Protein AF-A0A0R1MDE2-F1 (afdb_monomer)

Mean predicted aligned error: 3.98 Å

Radius of gyration: 18.46 Å; Cα contacts (8 Å, |Δi|>4): 95; chains: 1; bounding box: 46×27×52 Å

Organism: NCBI:txid1423777

Foldseek 3Di:
DPDADPVRHDPVVVVVVVVLCVVQNQQDDDPPPDVPPDPVVLVVLLPDPDPQRDNDSLQRSQVSQVVVCVVVDPDDDFDADPNDTRQDPPGDDDDDGRRPSDDDDDDDDDDDDDDDD

Solvent-accessible surface area (backbone atoms only — not comparable to full-atom values): 7781 Å² total; per-residue (Å²): 121,95,54,57,51,99,87,65,48,43,48,62,59,53,52,49,48,56,51,42,45,73,76,48,49,76,44,84,53,76,66,39,93,36,70,53,58,41,75,71,54,48,62,52,45,58,69,44,83,52,83,87,47,58,53,46,77,65,64,53,46,38,52,29,24,53,53,53,42,69,74,72,48,93,73,86,89,72,57,74,57,96,94,36,74,62,58,64,100,86,50,83,88,80,89,81,85,63,54,83,64,59,85,77,94,80,86,84,86,86,85,88,86,84,75,100,122

InterPro domains:
  IPR001602 UPF0047 protein YjbQ-like [PF01894] (9-109)
  IPR035917 YjbQ-like superfamily [G3DSA:2.60.120.460] (4-112)
  IPR035917 YjbQ-like superfamily [SSF111038] (9-114)

pLDDT: mean 93.86, std 5.11, range [57.62, 98.06]

Secondary structure (DSSP, 8-state):
---B-TTS-BHHHHHHHHHHHHHSPPP-SSSSS-SPSPHHHHHHHTT---TTS-S-GGGG--HHHHHHHHHH-S-----EETTEE-S-TT---------TTS---------------

Structure (mmCIF, N/CA/C/O backbone):
data_AF-A0A0R1MDE2-F1
#
_entry.id   AF-A0A0R1MDE2-F1
#
loop_
_atom_site.group_PDB
_atom_site.id
_atom_site.type_symbol
_atom_site.label_atom_id
_atom_site.label_alt_id
_atom_site.label_comp_id
_atom_site.label_asym_id
_atom_site.label_entity_id
_atom_site.label_seq_id
_atom_site.pdbx_PDB_ins_code
_atom_site.Cartn_x
_atom_site.Cartn_y
_atom_site.Cartn_z
_atom_site.occupancy
_atom_site.B_iso_or_equiv
_atom_site.auth_seq_id
_atom_site.auth_comp_id
_atom_site.auth_asym_id
_atom_site.auth_atom_id
_atom_site.pdbx_PDB_model_num
ATOM 1 N N . MET A 1 1 ? -18.080 0.647 2.445 1.00 73.94 1 MET A N 1
ATOM 2 C CA . MET A 1 1 ? -19.268 1.006 1.641 1.00 73.94 1 MET A CA 1
ATOM 3 C C . MET A 1 1 ? -20.262 -0.145 1.730 1.00 73.94 1 MET A C 1
ATOM 5 O O . MET A 1 1 ? -20.066 -1.026 2.560 1.00 73.94 1 MET A O 1
ATOM 9 N N . HIS A 1 2 ? -21.356 -0.113 0.969 1.00 86.94 2 HIS A N 1
ATOM 10 C CA . HIS A 1 2 ? -22.325 -1.217 0.916 1.00 86.94 2 HIS A CA 1
ATOM 11 C C . HIS A 1 2 ? -22.252 -2.018 -0.389 1.00 86.94 2 HIS A C 1
ATOM 13 O O . HIS A 1 2 ? -22.782 -3.124 -0.444 1.00 86.94 2 HIS A O 1
ATOM 19 N N . ASP A 1 3 ? -21.575 -1.480 -1.404 1.00 96.50 3 ASP A N 1
ATOM 20 C CA . ASP A 1 3 ? -21.520 -2.042 -2.747 1.00 96.50 3 ASP A CA 1
ATOM 21 C C . ASP A 1 3 ? -20.139 -2.619 -3.063 1.00 96.50 3 ASP A C 1
ATOM 23 O O . ASP A 1 3 ? -19.110 -2.138 -2.573 1.00 96.50 3 ASP A O 1
ATOM 27 N N . THR A 1 4 ? -20.140 -3.643 -3.914 1.00 97.44 4 THR A N 1
ATOM 28 C CA . THR A 1 4 ? -18.938 -4.332 -4.384 1.00 97.44 4 THR A CA 1
ATOM 29 C C . THR A 1 4 ? -18.943 -4.465 -5.903 1.00 97.44 4 THR A C 1
ATOM 31 O O . THR A 1 4 ? -20.005 -4.470 -6.530 1.00 97.44 4 THR A O 1
ATOM 34 N N . ASN A 1 5 ? -17.758 -4.547 -6.511 1.00 96.31 5 ASN A N 1
ATOM 35 C CA . ASN A 1 5 ? -17.615 -4.807 -7.948 1.00 96.31 5 ASN A CA 1
ATOM 36 C C . ASN A 1 5 ? -17.884 -6.298 -8.271 1.00 96.31 5 ASN A C 1
ATOM 38 O O . ASN A 1 5 ? -18.160 -7.105 -7.386 1.00 96.31 5 ASN A O 1
ATOM 42 N N . TYR A 1 6 ? -17.767 -6.702 -9.542 1.00 97.50 6 TYR A N 1
ATOM 43 C CA . TYR A 1 6 ? -17.977 -8.106 -9.943 1.00 97.50 6 TYR A CA 1
ATOM 44 C C . TYR A 1 6 ? -16.947 -9.102 -9.378 1.00 97.50 6 TYR A C 1
ATOM 46 O O . TYR A 1 6 ? -17.179 -10.307 -9.448 1.00 97.50 6 TYR A O 1
ATOM 54 N N . TYR A 1 7 ? -15.833 -8.616 -8.826 1.00 96.19 7 TYR A N 1
ATOM 55 C CA . TYR A 1 7 ? -14.822 -9.416 -8.132 1.00 96.19 7 TYR A CA 1
ATOM 56 C C . TYR A 1 7 ? -15.064 -9.495 -6.615 1.00 96.19 7 TYR A C 1
ATOM 58 O O . TYR A 1 7 ? -14.407 -10.282 -5.939 1.00 96.19 7 TYR A O 1
ATOM 66 N N . GLY A 1 8 ? -16.045 -8.749 -6.091 1.00 96.00 8 GLY A N 1
ATOM 67 C CA . GLY A 1 8 ? -16.375 -8.696 -4.667 1.00 96.00 8 GLY A CA 1
ATOM 68 C C . GLY A 1 8 ? -15.622 -7.621 -3.878 1.00 96.00 8 GLY A C 1
ATOM 69 O O . GLY A 1 8 ? -15.734 -7.601 -2.653 1.00 96.00 8 GLY A O 1
ATOM 70 N N . ASP A 1 9 ? -14.893 -6.718 -4.541 1.00 94.75 9 ASP A N 1
ATOM 71 C CA . ASP A 1 9 ? -14.124 -5.661 -3.871 1.00 94.75 9 ASP A CA 1
ATOM 72 C C . ASP A 1 9 ? -15.008 -4.458 -3.516 1.00 94.75 9 ASP A C 1
ATOM 74 O O . ASP A 1 9 ? -15.834 -4.032 -4.329 1.00 94.75 9 ASP A O 1
ATOM 78 N N . ASP A 1 10 ? -14.810 -3.872 -2.329 1.00 94.94 10 ASP A N 1
ATOM 79 C CA . ASP A 1 10 ? -15.542 -2.684 -1.865 1.00 94.94 10 ASP A CA 1
ATOM 80 C C . ASP A 1 10 ? -15.233 -1.461 -2.743 1.00 94.94 10 ASP A C 1
ATOM 82 O O . ASP A 1 10 ? -14.070 -1.132 -2.994 1.00 94.94 10 ASP A O 1
ATOM 86 N N . TYR A 1 11 ? -16.272 -0.742 -3.181 1.00 96.38 11 TYR A N 1
ATOM 87 C CA . TYR A 1 11 ? -16.109 0.405 -4.085 1.00 96.38 11 TYR A CA 1
ATOM 88 C C . TYR A 1 11 ? -15.177 1.496 -3.559 1.00 96.38 11 TYR A C 1
ATOM 90 O O . TYR A 1 11 ? -14.402 2.043 -4.337 1.00 96.38 11 TYR A O 1
ATOM 98 N N . LEU A 1 12 ? -15.197 1.802 -2.258 1.00 94.94 12 LEU A N 1
ATOM 99 C CA . LEU A 1 12 ? -14.299 2.823 -1.718 1.00 94.94 12 LEU A CA 1
ATOM 100 C C . LEU A 1 12 ? -12.845 2.356 -1.794 1.00 94.94 12 LEU A C 1
ATOM 102 O O . LEU A 1 12 ? -11.969 3.158 -2.103 1.00 94.94 12 LEU A O 1
ATOM 106 N N . THR A 1 13 ? -12.581 1.072 -1.543 1.00 93.88 13 THR A N 1
ATOM 107 C CA . THR A 1 13 ? -11.226 0.525 -1.708 1.00 93.88 13 THR A CA 1
ATOM 108 C C . THR A 1 13 ? -10.782 0.526 -3.169 1.00 93.88 13 THR A C 1
ATOM 110 O O . THR A 1 13 ? -9.660 0.932 -3.453 1.00 93.88 13 THR A O 1
ATOM 113 N N . VAL A 1 14 ? -11.687 0.218 -4.102 1.00 96.12 14 VAL A N 1
ATOM 114 C CA . VAL A 1 14 ? -11.425 0.295 -5.548 1.00 96.12 14 VAL A CA 1
ATOM 115 C C . VAL A 1 14 ? -11.121 1.731 -5.991 1.00 96.12 14 VAL A C 1
ATOM 117 O O . VAL A 1 14 ? -10.187 1.962 -6.755 1.00 96.12 14 VAL A O 1
ATOM 120 N N . ASP A 1 15 ? -11.858 2.724 -5.491 1.00 97.06 15 ASP A N 1
ATOM 121 C CA . ASP A 1 15 ? -11.601 4.134 -5.801 1.00 97.06 15 ASP A CA 1
ATOM 122 C C . ASP A 1 15 ? -10.267 4.629 -5.222 1.00 97.06 15 ASP A C 1
ATOM 124 O O . ASP A 1 15 ? -9.574 5.437 -5.851 1.00 97.06 15 ASP A O 1
ATOM 128 N N . ILE A 1 16 ? -9.877 4.128 -4.044 1.00 95.75 16 ILE A N 1
ATOM 129 C CA . ILE A 1 16 ? -8.544 4.368 -3.478 1.00 95.75 16 ILE A CA 1
ATOM 130 C C . ILE A 1 16 ? -7.475 3.784 -4.406 1.00 95.75 16 ILE A C 1
ATOM 132 O O . ILE A 1 16 ? -6.519 4.491 -4.731 1.00 95.75 16 ILE A O 1
ATOM 136 N N . ASP A 1 17 ? -7.647 2.553 -4.887 1.00 95.25 17 ASP A N 1
ATOM 137 C CA . ASP A 1 17 ? -6.707 1.926 -5.819 1.00 95.25 17 ASP A CA 1
ATOM 138 C C . ASP A 1 17 ? -6.599 2.707 -7.133 1.00 95.25 17 ASP A C 1
ATOM 140 O O . ASP A 1 17 ? -5.490 3.025 -7.562 1.00 95.25 17 ASP A O 1
ATOM 144 N N . HIS A 1 18 ? -7.722 3.137 -7.718 1.00 97.69 18 HIS A N 1
ATOM 145 C CA . HIS A 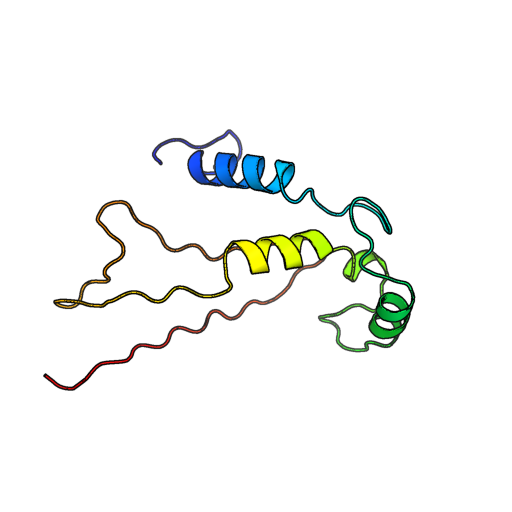1 18 ? -7.724 3.9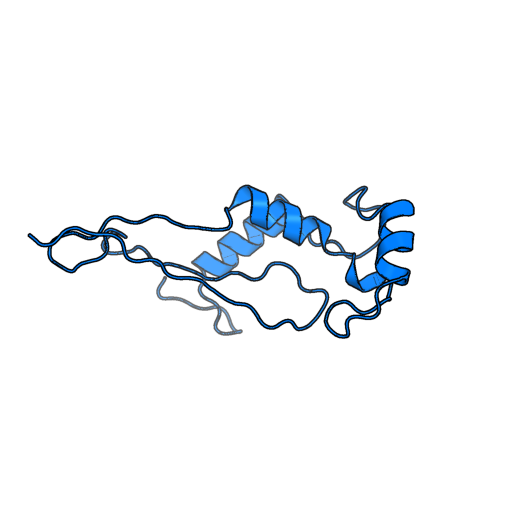96 -8.907 1.00 97.69 18 HIS A CA 1
ATOM 146 C C . HIS A 1 18 ? -6.948 5.305 -8.690 1.00 97.69 18 HIS A C 1
ATOM 148 O O . HIS A 1 18 ? -6.218 5.770 -9.575 1.00 97.69 18 HIS A O 1
ATOM 154 N N . LEU A 1 19 ? -7.091 5.926 -7.515 1.00 97.81 19 LEU A N 1
ATOM 155 C CA . LEU A 1 19 ? -6.350 7.137 -7.175 1.00 97.81 19 LEU A CA 1
ATOM 156 C C . LEU A 1 19 ? -4.850 6.853 -7.032 1.00 97.81 19 LEU A C 1
ATOM 158 O O . LEU A 1 19 ? -4.036 7.616 -7.564 1.00 97.81 19 LEU A O 1
ATOM 162 N N . LEU A 1 20 ? -4.485 5.774 -6.338 1.00 97.00 20 LEU A N 1
ATOM 163 C CA . LEU A 1 20 ? -3.094 5.367 -6.156 1.00 97.00 20 LEU A CA 1
ATOM 164 C C . LEU A 1 20 ? -2.440 4.992 -7.485 1.00 97.00 20 LEU A C 1
ATOM 166 O O . LEU A 1 20 ? -1.308 5.397 -7.717 1.00 97.00 20 LEU A O 1
ATOM 170 N N . ASP A 1 21 ? -3.142 4.313 -8.388 1.00 96.75 21 ASP A N 1
ATOM 171 C CA . ASP A 1 21 ? -2.646 3.979 -9.726 1.00 96.75 21 ASP A CA 1
ATOM 172 C C . ASP A 1 21 ? -2.375 5.223 -10.574 1.00 96.75 21 ASP A C 1
ATOM 174 O O . ASP A 1 21 ? -1.425 5.251 -11.356 1.00 96.75 21 ASP A O 1
ATOM 178 N N . ARG A 1 22 ? -3.166 6.286 -10.392 1.00 97.69 22 ARG A N 1
ATOM 179 C CA . ARG A 1 22 ? -2.944 7.565 -11.075 1.00 97.69 22 ARG A CA 1
ATOM 180 C C . ARG A 1 22 ? -1.758 8.345 -10.502 1.00 97.69 22 ARG A C 1
ATOM 182 O O . ARG A 1 22 ? -1.053 9.009 -11.257 1.00 97.69 22 ARG A O 1
ATOM 189 N N . LEU A 1 23 ? -1.573 8.325 -9.181 1.00 97.75 23 LEU A N 1
ATOM 190 C CA . LEU A 1 23 ? -0.522 9.092 -8.496 1.00 97.75 23 LEU A CA 1
ATOM 191 C C . LEU A 1 23 ? 0.829 8.368 -8.488 1.00 97.75 23 LEU A C 1
ATOM 193 O O . LEU A 1 23 ? 1.873 8.997 -8.639 1.00 97.75 23 LEU A O 1
ATOM 197 N N . VAL A 1 24 ? 0.795 7.054 -8.295 1.00 97.88 24 VAL A N 1
ATOM 198 C CA . VAL A 1 24 ? 1.944 6.165 -8.110 1.00 97.88 24 VAL A CA 1
ATOM 199 C C . VAL A 1 24 ? 1.696 4.893 -8.931 1.00 97.88 24 VAL A C 1
ATOM 201 O O . VAL A 1 24 ? 1.354 3.845 -8.372 1.00 97.88 24 VAL A O 1
ATOM 204 N N . PRO A 1 25 ? 1.823 4.958 -10.270 1.00 96.81 25 PRO A N 1
ATOM 205 C CA . PRO A 1 25 ? 1.496 3.838 -11.146 1.00 96.81 25 PRO A CA 1
ATOM 206 C C . PRO A 1 25 ? 2.333 2.600 -10.839 1.00 96.81 25 PRO A C 1
ATOM 208 O O . PRO A 1 25 ? 3.511 2.707 -10.496 1.00 96.81 25 PRO A O 1
ATOM 211 N N . ARG A 1 26 ? 1.752 1.414 -11.007 1.00 96.12 26 ARG A N 1
ATOM 212 C CA . ARG A 1 26 ? 2.465 0.154 -10.778 1.00 96.12 26 ARG A CA 1
ATOM 213 C C . ARG A 1 26 ? 3.748 0.071 -11.612 1.00 96.12 26 ARG A C 1
ATOM 215 O O . ARG A 1 26 ? 3.728 0.327 -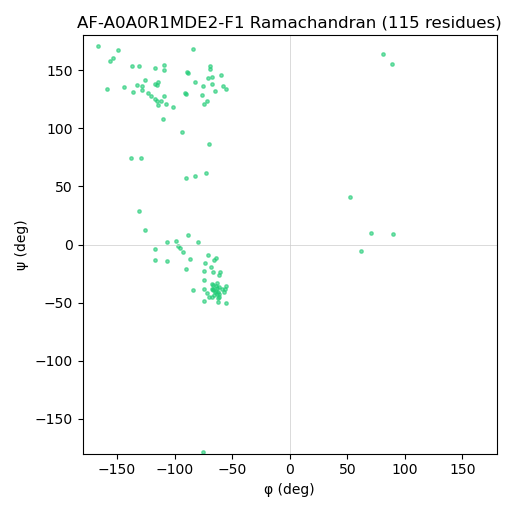12.820 1.00 96.12 26 ARG A O 1
ATOM 222 N N . GLN A 1 27 ? 4.856 -0.346 -10.997 1.00 96.94 27 GLN A N 1
ATOM 223 C CA . GLN A 1 27 ? 6.082 -0.626 -11.734 1.00 96.94 27 GLN A CA 1
ATOM 224 C C . GLN A 1 27 ? 5.942 -1.945 -12.504 1.00 96.94 27 GLN A C 1
ATOM 226 O O . GLN A 1 27 ? 5.702 -3.001 -11.929 1.00 96.94 27 GLN A O 1
ATOM 231 N N . THR A 1 28 ? 6.089 -1.895 -13.827 1.00 94.88 28 THR A N 1
ATOM 232 C CA . THR A 1 28 ? 6.006 -3.088 -14.695 1.00 94.88 28 THR A CA 1
ATOM 233 C C . THR A 1 28 ? 7.307 -3.389 -15.433 1.00 94.88 28 THR A C 1
ATOM 235 O O . THR A 1 28 ? 7.465 -4.488 -15.956 1.00 94.88 28 THR A O 1
ATOM 238 N N . THR A 1 29 ? 8.253 -2.445 -15.445 1.00 94.94 29 THR A N 1
ATOM 239 C CA . THR A 1 29 ? 9.570 -2.569 -16.081 1.00 94.94 29 THR A CA 1
ATOM 240 C C . THR A 1 29 ? 10.601 -1.729 -15.314 1.00 94.94 29 THR A C 1
ATOM 242 O O . THR A 1 29 ? 10.272 -0.929 -14.433 1.00 94.94 29 THR A O 1
ATOM 245 N N . GLU A 1 30 ? 11.878 -1.933 -15.603 1.00 94.19 30 GLU A N 1
ATOM 246 C CA . GLU A 1 30 ? 12.981 -1.107 -15.130 1.00 94.19 30 GLU A CA 1
ATOM 247 C C . GLU A 1 30 ? 12.980 0.294 -15.769 1.00 94.19 30 GLU A C 1
ATOM 249 O O . GLU A 1 30 ? 12.567 0.475 -16.910 1.00 94.19 30 GLU A O 1
ATOM 254 N N . ASN A 1 31 ? 13.495 1.295 -15.047 1.00 93.50 31 ASN A N 1
ATOM 255 C CA . ASN A 1 31 ? 13.672 2.689 -15.494 1.00 93.50 31 ASN A CA 1
ATOM 256 C C . ASN A 1 31 ? 12.395 3.467 -15.877 1.00 93.50 31 ASN A C 1
ATOM 258 O O . ASN A 1 31 ? 12.480 4.667 -16.141 1.00 93.50 31 ASN A O 1
ATOM 262 N N . PHE A 1 32 ? 11.225 2.828 -15.895 1.00 94.94 32 PHE A N 1
ATOM 263 C CA . PHE A 1 32 ? 9.936 3.476 -16.103 1.00 94.94 32 PHE A CA 1
ATOM 264 C C . PHE A 1 32 ? 8.846 2.807 -15.246 1.00 94.94 32 PHE A C 1
ATOM 266 O O . PHE A 1 32 ? 8.776 1.580 -15.195 1.00 94.94 32 PHE A O 1
ATOM 273 N N . PRO A 1 33 ? 7.973 3.577 -14.573 1.00 96.38 33 PRO A N 1
ATOM 274 C CA . PRO A 1 33 ? 7.964 5.041 -14.477 1.00 96.38 33 PRO A CA 1
ATOM 275 C C . PRO A 1 33 ? 8.979 5.589 -13.453 1.00 96.38 33 PRO A C 1
ATOM 277 O O . PRO A 1 33 ? 9.057 6.797 -13.247 1.00 96.38 33 PRO A O 1
ATOM 280 N N . TYR A 1 34 ? 9.770 4.716 -12.820 1.00 97.44 34 TYR A N 1
ATOM 281 C CA . TYR A 1 34 ? 10.697 5.070 -11.746 1.00 97.44 34 TYR A CA 1
ATOM 282 C C . TYR A 1 34 ? 12.155 4.805 -12.115 1.00 97.44 34 TYR A C 1
ATOM 284 O O . TYR A 1 34 ? 12.468 3.866 -12.841 1.00 97.44 34 TYR A O 1
ATOM 292 N N . LEU A 1 35 ? 13.065 5.584 -11.523 1.00 96.81 35 LEU A N 1
ATOM 293 C CA . LEU A 1 35 ? 14.513 5.349 -11.621 1.00 96.81 35 LEU A CA 1
ATOM 294 C C . LEU A 1 35 ? 14.986 4.162 -10.763 1.00 96.81 35 LEU A C 1
ATOM 296 O O . LEU A 1 35 ? 16.060 3.610 -10.998 1.00 96.81 35 LEU A O 1
ATOM 300 N N . SER A 1 36 ? 14.216 3.800 -9.735 1.00 96.50 36 SER A N 1
ATOM 301 C CA . SER A 1 36 ? 14.463 2.621 -8.903 1.00 96.50 36 SER A CA 1
ATOM 302 C C . SER A 1 36 ? 13.771 1.385 -9.507 1.00 96.50 36 SER A C 1
ATOM 304 O O . SER A 1 36 ? 12.707 1.529 -10.110 1.00 96.50 36 SER A O 1
ATOM 306 N N . PRO A 1 37 ? 14.336 0.172 -9.359 1.00 96.88 37 PRO A N 1
ATOM 307 C CA . PRO A 1 37 ? 15.663 -0.111 -8.813 1.00 96.88 37 PRO A CA 1
ATOM 308 C C . PRO A 1 37 ? 16.780 0.227 -9.815 1.00 96.88 37 PRO A C 1
ATOM 310 O O . PRO A 1 37 ? 16.724 -0.128 -10.989 1.00 96.88 37 PRO A O 1
ATOM 313 N N . GLY A 1 38 ? 17.853 0.862 -9.332 1.00 97.12 38 GLY A N 1
ATOM 314 C CA . GLY A 1 38 ? 19.049 1.124 -10.140 1.00 97.12 38 GLY A CA 1
ATOM 315 C C . GLY A 1 38 ? 20.029 -0.066 -10.187 1.00 97.12 38 GLY A C 1
ATOM 316 O O . GLY A 1 38 ? 19.956 -0.966 -9.343 1.00 97.12 38 GLY A O 1
ATOM 317 N N . PRO A 1 39 ? 21.039 -0.057 -11.083 1.00 96.75 39 PRO A N 1
ATOM 318 C CA . PRO A 1 39 ? 21.962 -1.185 -11.282 1.00 96.75 39 PRO A CA 1
ATOM 319 C C . PRO A 1 39 ? 22.695 -1.657 -10.018 1.00 96.75 39 PRO A C 1
ATOM 321 O O . PRO A 1 39 ? 22.915 -2.853 -9.830 1.00 96.75 39 PRO A O 1
ATOM 324 N N . LYS A 1 40 ? 23.050 -0.729 -9.118 1.00 97.44 40 LYS A N 1
ATOM 325 C CA . LYS A 1 40 ? 23.693 -1.062 -7.835 1.00 97.44 40 LYS A CA 1
ATOM 326 C C . LYS A 1 40 ? 22.760 -1.843 -6.906 1.00 97.44 40 LYS A C 1
ATOM 328 O O . LYS A 1 40 ? 23.220 -2.754 -6.224 1.00 97.44 40 LYS A O 1
ATOM 333 N N . HIS A 1 41 ? 21.473 -1.497 -6.888 1.00 96.06 41 HIS A N 1
ATOM 334 C CA . HIS A 1 41 ? 20.482 -2.187 -6.065 1.00 96.06 41 HIS A CA 1
ATOM 335 C C . HIS A 1 41 ? 20.186 -3.581 -6.621 1.00 96.06 41 HIS A C 1
ATOM 337 O O . HIS A 1 41 ? 20.203 -4.551 -5.870 1.00 96.06 41 HIS A O 1
ATOM 343 N N . 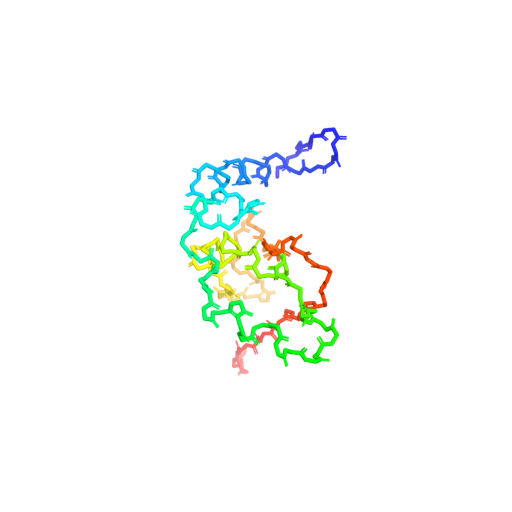ILE A 1 42 ? 20.072 -3.700 -7.949 1.00 97.00 42 ILE A N 1
ATOM 344 C CA . ILE A 1 42 ? 19.989 -5.001 -8.620 1.00 97.00 42 ILE A CA 1
ATOM 345 C C . ILE A 1 42 ? 21.186 -5.882 -8.241 1.00 97.00 42 ILE A C 1
ATOM 347 O O . ILE A 1 42 ? 21.006 -7.003 -7.777 1.00 97.00 42 ILE A O 1
ATOM 351 N N . ALA A 1 43 ? 22.416 -5.371 -8.354 1.00 97.44 43 ALA A N 1
ATOM 352 C CA . ALA A 1 43 ? 23.616 -6.129 -7.993 1.00 97.44 43 ALA A CA 1
ATOM 353 C C . ALA A 1 43 ? 23.666 -6.542 -6.508 1.00 97.44 43 ALA A C 1
ATOM 355 O O . ALA A 1 43 ? 24.327 -7.524 -6.172 1.00 97.44 43 ALA A O 1
ATOM 356 N N . TYR A 1 44 ? 22.998 -5.803 -5.618 1.00 95.88 44 TYR A N 1
ATOM 357 C CA . TYR A 1 44 ? 22.821 -6.181 -4.216 1.00 95.88 44 TYR A CA 1
ATOM 358 C C . TYR A 1 44 ? 21.796 -7.312 -4.057 1.00 95.88 44 TYR A C 1
ATOM 360 O O . TYR A 1 44 ? 22.099 -8.307 -3.400 1.00 95.88 44 TYR A O 1
ATOM 368 N N . GLY A 1 45 ? 20.618 -7.194 -4.679 1.00 95.25 45 GLY A N 1
ATOM 369 C CA . GLY A 1 45 ? 19.562 -8.208 -4.598 1.00 95.25 45 GLY A CA 1
ATOM 370 C C . GLY A 1 45 ? 19.974 -9.548 -5.202 1.00 95.25 45 GLY A C 1
ATOM 371 O O . GLY A 1 45 ? 19.726 -10.590 -4.607 1.00 95.25 45 GLY A O 1
ATOM 372 N N . MET A 1 46 ? 20.733 -9.532 -6.301 1.00 97.19 46 MET A N 1
ATOM 373 C CA . MET A 1 46 ? 21.259 -10.751 -6.935 1.00 97.19 46 MET A CA 1
ATOM 374 C C . MET A 1 46 ? 22.248 -11.543 -6.057 1.00 97.19 46 MET A C 1
ATOM 376 O O . MET A 1 46 ? 22.604 -12.665 -6.400 1.00 97.19 46 MET A O 1
ATOM 380 N N . LYS A 1 47 ? 22.721 -10.975 -4.940 1.00 96.75 47 LYS A N 1
ATOM 381 C CA . LYS A 1 47 ? 23.599 -11.659 -3.971 1.00 96.75 47 LYS A CA 1
ATOM 382 C C . LYS A 1 47 ? 22.830 -12.271 -2.798 1.00 96.75 47 LYS A C 1
ATOM 384 O O . LYS A 1 47 ? 23.453 -12.850 -1.909 1.00 96.75 47 LYS A O 1
ATOM 389 N N . LYS A 1 48 ? 21.509 -12.088 -2.733 1.00 93.44 48 LYS A N 1
ATOM 390 C CA . LYS A 1 48 ? 20.678 -12.619 -1.651 1.00 93.44 48 LYS A CA 1
ATOM 391 C C . LYS A 1 48 ? 20.552 -14.135 -1.768 1.00 93.44 48 LYS A C 1
ATOM 393 O O . LYS A 1 48 ? 20.451 -14.682 -2.858 1.00 93.44 48 LYS A O 1
ATOM 398 N N . THR A 1 49 ? 20.544 -14.797 -0.617 1.00 93.50 49 THR A N 1
ATOM 399 C CA . THR A 1 49 ? 20.337 -16.247 -0.485 1.00 93.50 49 THR A CA 1
ATOM 400 C C . THR A 1 49 ? 19.075 -16.588 0.308 1.00 93.50 49 THR A C 1
ATOM 402 O O . THR A 1 49 ? 18.746 -17.759 0.460 1.00 93.50 49 THR A O 1
ATOM 405 N N . ASP A 1 50 ? 18.376 -15.575 0.830 1.00 89.25 50 ASP A N 1
ATOM 406 C CA . ASP A 1 50 ? 17.131 -15.752 1.572 1.00 89.25 50 ASP A CA 1
ATOM 407 C C . ASP A 1 50 ? 16.011 -16.146 0.595 1.00 89.25 50 ASP A C 1
ATOM 409 O O . ASP A 1 50 ? 15.749 -15.389 -0.343 1.00 89.25 50 ASP A O 1
ATOM 413 N N . PRO A 1 51 ? 15.325 -17.285 0.797 1.00 85.06 51 PRO A N 1
ATOM 414 C CA . PRO A 1 51 ? 14.239 -17.715 -0.081 1.00 85.06 51 PRO A CA 1
ATOM 415 C C . PRO A 1 51 ? 13.074 -16.717 -0.139 1.00 85.06 51 PRO A C 1
ATOM 417 O O . PRO A 1 51 ? 12.359 -16.676 -1.136 1.00 85.06 51 PRO A O 1
ATOM 420 N N . ASN A 1 52 ? 12.899 -15.868 0.880 1.00 85.25 52 ASN A N 1
ATOM 421 C CA . ASN A 1 52 ? 11.899 -14.800 0.855 1.00 85.25 52 ASN A CA 1
ATOM 422 C C . ASN A 1 52 ? 12.291 -13.642 -0.070 1.00 85.25 52 ASN A C 1
ATOM 424 O O . ASN A 1 52 ? 11.447 -12.812 -0.390 1.00 85.25 52 ASN A O 1
ATOM 428 N N . TYR A 1 53 ? 13.554 -13.539 -0.478 1.00 87.50 53 TYR A N 1
ATOM 429 C CA . TYR A 1 53 ? 14.061 -12.485 -1.352 1.00 87.50 53 TYR A CA 1
ATOM 430 C C . TYR A 1 53 ? 14.832 -13.137 -2.504 1.00 87.50 53 TYR A C 1
ATOM 432 O O . TYR A 1 53 ? 16.068 -13.118 -2.495 1.00 87.50 53 TYR A O 1
ATOM 440 N N . PRO A 1 54 ? 14.121 -13.741 -3.477 1.00 90.75 54 PRO A N 1
ATOM 441 C CA . PRO A 1 54 ? 14.764 -14.448 -4.572 1.00 90.75 54 PRO A CA 1
ATOM 442 C C . PRO A 1 54 ? 15.698 -13.505 -5.330 1.00 90.75 54 PRO A C 1
ATOM 444 O O . PRO A 1 54 ? 15.343 -12.354 -5.614 1.00 90.75 54 PRO A O 1
ATOM 447 N N . ALA A 1 55 ? 16.887 -14.013 -5.656 1.00 95.06 55 ALA A N 1
ATOM 448 C CA . ALA A 1 55 ? 17.920 -13.328 -6.427 1.00 95.06 55 ALA A CA 1
ATOM 449 C C . ALA A 1 55 ? 17.527 -13.240 -7.910 1.00 95.06 55 ALA A C 1
ATOM 451 O O . ALA A 1 55 ? 18.195 -13.773 -8.787 1.00 95.06 55 ALA A O 1
ATOM 452 N N . GLU A 1 56 ? 16.414 -12.567 -8.168 1.00 95.31 56 GLU A N 1
ATOM 453 C CA . GLU A 1 56 ? 15.802 -12.385 -9.472 1.00 95.31 56 GLU A CA 1
ATOM 454 C C . GLU A 1 56 ? 15.543 -10.900 -9.694 1.00 95.31 56 GLU A C 1
ATOM 456 O O . GLU A 1 56 ? 15.062 -10.205 -8.804 1.00 95.31 56 GLU A O 1
ATOM 461 N N . LYS A 1 57 ? 15.834 -10.377 -10.888 1.00 95.25 57 LYS A N 1
ATOM 462 C CA . LYS A 1 57 ? 15.731 -8.924 -11.128 1.00 95.25 57 LYS A CA 1
ATOM 463 C C . LYS A 1 57 ? 14.311 -8.387 -10.932 1.00 95.25 57 LYS A C 1
ATOM 465 O O . LYS A 1 57 ? 14.145 -7.280 -10.425 1.00 95.25 57 LYS A O 1
ATOM 470 N N . TRP A 1 58 ? 13.308 -9.176 -11.316 1.00 93.56 58 TRP A N 1
ATOM 471 C CA . TRP A 1 58 ? 11.899 -8.799 -11.219 1.00 93.56 58 TRP A CA 1
ATOM 472 C C . TRP A 1 58 ? 11.423 -8.654 -9.768 1.00 93.56 58 TRP A C 1
ATOM 474 O O . TRP A 1 58 ? 10.493 -7.893 -9.522 1.00 93.56 58 TRP A O 1
ATOM 484 N N . SER A 1 59 ? 12.080 -9.304 -8.796 1.00 93.88 59 SER A N 1
ATOM 485 C CA . SER A 1 59 ? 11.678 -9.247 -7.381 1.00 93.88 59 SER A CA 1
ATOM 486 C C . SER A 1 59 ? 11.953 -7.887 -6.724 1.00 93.88 59 SER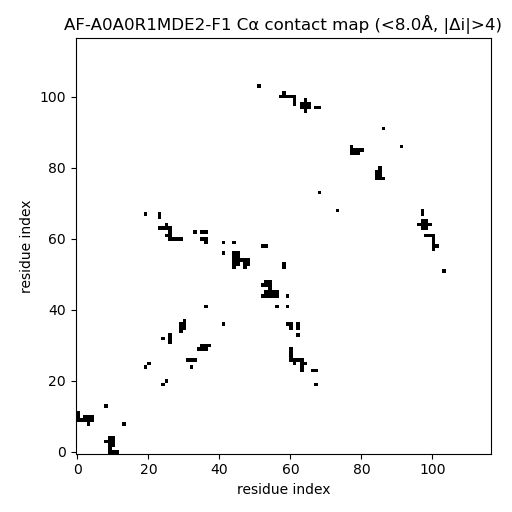 A C 1
ATOM 488 O O . SER A 1 59 ? 11.516 -7.637 -5.604 1.00 93.88 59 SER A O 1
ATOM 490 N N . MET A 1 60 ? 12.673 -7.003 -7.421 1.00 95.38 60 MET A N 1
ATOM 491 C CA . MET A 1 60 ? 12.988 -5.635 -6.995 1.00 95.38 60 MET A CA 1
ATOM 492 C C . MET A 1 60 ? 12.188 -4.571 -7.763 1.00 95.38 60 MET A C 1
ATOM 494 O O . MET A 1 60 ? 12.400 -3.379 -7.550 1.00 95.38 60 MET A O 1
ATOM 498 N N . LEU A 1 61 ? 11.290 -4.966 -8.674 1.00 96.50 61 LEU A N 1
ATOM 499 C CA . LEU A 1 61 ? 10.412 -4.047 -9.409 1.00 96.50 61 LEU A CA 1
ATOM 500 C C . LEU A 1 61 ? 9.176 -3.685 -8.569 1.00 96.50 61 LEU A C 1
ATOM 502 O O . LEU A 1 61 ? 8.049 -3.963 -8.958 1.00 96.50 61 LEU A O 1
ATOM 506 N N . ASN A 1 62 ? 9.405 -3.109 -7.390 1.00 96.69 62 ASN A N 1
ATOM 507 C CA . ASN A 1 62 ? 8.376 -2.770 -6.404 1.00 96.69 62 ASN A CA 1
ATOM 508 C C . ASN A 1 62 ? 8.508 -1.323 -5.896 1.00 96.69 62 ASN A C 1
ATOM 510 O O . ASN A 1 62 ? 8.161 -1.015 -4.755 1.00 96.69 62 ASN A O 1
ATOM 514 N N . THR A 1 63 ? 9.034 -0.412 -6.720 1.00 97.81 63 THR A N 1
ATOM 515 C CA . THR A 1 63 ? 9.238 0.989 -6.311 1.00 97.81 63 THR A CA 1
ATOM 516 C C . THR A 1 63 ? 7.920 1.698 -6.003 1.00 97.81 63 THR A C 1
ATOM 518 O O . THR A 1 63 ? 7.858 2.489 -5.063 1.00 97.81 63 THR A O 1
ATOM 521 N N . ASP A 1 64 ? 6.849 1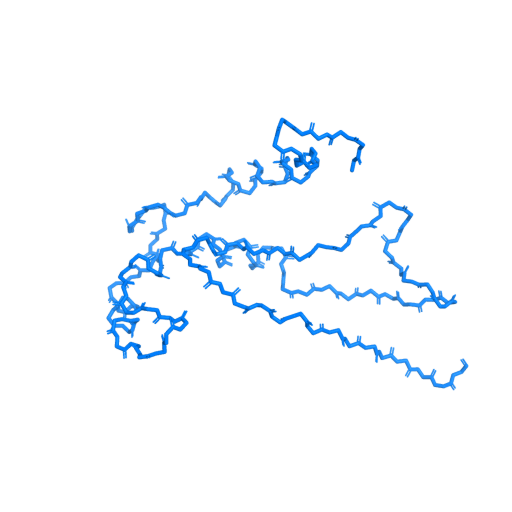.391 -6.736 1.00 98.06 64 ASP A N 1
ATOM 522 C CA . ASP A 1 64 ? 5.502 1.873 -6.427 1.00 98.06 64 ASP A CA 1
ATOM 523 C C . ASP A 1 64 ? 5.054 1.448 -5.028 1.00 98.06 64 ASP A C 1
ATOM 525 O O . ASP A 1 64 ? 4.476 2.258 -4.306 1.00 98.06 64 ASP A O 1
ATOM 529 N N . ALA A 1 65 ? 5.394 0.228 -4.602 1.00 97.25 65 ALA A N 1
ATOM 530 C CA . ALA A 1 65 ? 5.061 -0.259 -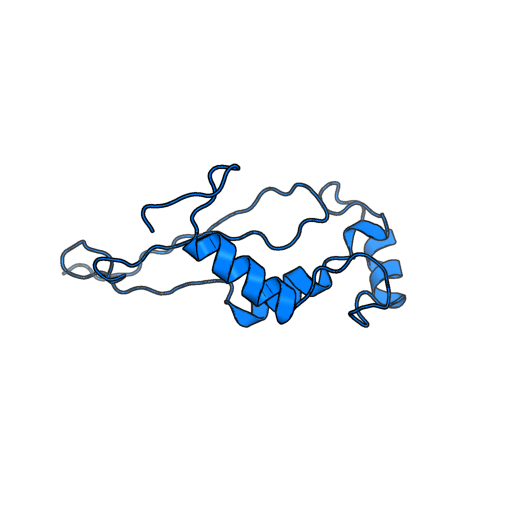3.272 1.00 97.25 65 ALA A CA 1
ATOM 531 C C . ALA A 1 65 ? 5.722 0.565 -2.164 1.00 97.25 65 ALA A C 1
ATOM 533 O O . ALA A 1 65 ? 5.077 0.886 -1.165 1.00 97.25 65 ALA A O 1
ATOM 534 N N . HIS A 1 66 ? 6.989 0.941 -2.360 1.00 97.06 66 HIS A N 1
ATOM 535 C CA . HIS A 1 66 ? 7.704 1.829 -1.446 1.00 97.06 66 HIS A CA 1
ATOM 536 C C . HIS A 1 66 ? 7.035 3.205 -1.364 1.00 97.06 66 HIS A C 1
ATOM 538 O O . HIS A 1 66 ? 6.730 3.674 -0.272 1.00 97.06 66 HIS A O 1
ATOM 544 N N . ILE A 1 67 ? 6.736 3.820 -2.510 1.00 97.88 67 ILE A N 1
ATOM 545 C CA . ILE A 1 67 ? 6.147 5.164 -2.552 1.00 97.88 67 ILE A CA 1
ATOM 546 C C . ILE A 1 67 ? 4.728 5.169 -1.951 1.00 97.88 67 ILE A C 1
ATOM 548 O O . ILE A 1 67 ? 4.405 6.059 -1.165 1.00 97.88 67 ILE A O 1
ATOM 552 N N . ARG A 1 68 ? 3.883 4.175 -2.268 1.00 97.56 68 ARG A N 1
ATOM 553 C CA . ARG A 1 68 ? 2.525 4.044 -1.696 1.00 97.56 68 ARG A CA 1
ATOM 554 C C . ARG A 1 68 ? 2.564 3.858 -0.178 1.00 97.56 68 ARG A C 1
ATOM 556 O O . ARG A 1 68 ? 1.780 4.492 0.527 1.00 97.56 68 ARG A O 1
ATOM 563 N N . ALA A 1 69 ? 3.489 3.037 0.325 1.00 96.25 69 ALA A N 1
ATOM 564 C CA . ALA A 1 69 ? 3.672 2.836 1.761 1.00 96.25 69 ALA A CA 1
ATOM 565 C C . ALA A 1 69 ? 4.146 4.115 2.474 1.00 96.25 69 ALA A C 1
ATOM 567 O O . ALA A 1 69 ? 3.642 4.427 3.550 1.00 96.25 69 ALA A O 1
ATOM 568 N N . ASP A 1 70 ? 5.059 4.877 1.867 1.00 96.88 70 ASP A N 1
ATOM 569 C CA . ASP A 1 70 ? 5.540 6.146 2.428 1.00 96.88 70 ASP A CA 1
ATOM 570 C C . ASP A 1 70 ? 4.446 7.231 2.443 1.00 96.88 70 ASP A C 1
ATOM 572 O O . ASP A 1 70 ? 4.389 8.035 3.372 1.00 96.88 70 ASP A O 1
ATOM 576 N N . LEU A 1 71 ? 3.550 7.240 1.448 1.00 96.00 71 LEU A N 1
ATOM 577 C CA . LEU A 1 71 ? 2.409 8.164 1.373 1.00 96.00 71 LEU A CA 1
ATOM 578 C C . LEU A 1 71 ? 1.327 7.872 2.417 1.00 96.00 71 LEU A C 1
ATOM 580 O O . LEU A 1 71 ? 0.794 8.800 3.022 1.00 96.00 71 LEU A O 1
ATOM 584 N N . LEU A 1 72 ? 0.964 6.600 2.590 1.00 94.94 72 LEU A N 1
ATOM 585 C CA . LEU A 1 72 ? -0.150 6.196 3.458 1.00 94.94 72 LEU A CA 1
ATOM 586 C C . LEU A 1 72 ? 0.280 5.927 4.902 1.00 94.94 72 LEU A C 1
ATOM 588 O O . LEU A 1 72 ? -0.543 5.991 5.814 1.00 94.94 72 LEU A O 1
ATOM 592 N N . GLY A 1 73 ? 1.566 5.660 5.112 1.00 94.94 73 GLY A N 1
ATOM 593 C CA . GLY A 1 73 ? 2.128 5.291 6.398 1.00 94.94 73 GLY A CA 1
ATOM 594 C C . GLY A 1 73 ? 2.087 3.784 6.655 1.00 94.94 73 GLY A C 1
ATOM 595 O O . GLY A 1 73 ? 1.268 3.033 6.130 1.00 94.94 73 GLY A O 1
ATOM 596 N N . SER A 1 74 ? 3.003 3.337 7.512 1.00 93.81 74 SER A N 1
ATOM 597 C CA . SER A 1 74 ? 3.157 1.934 7.920 1.00 93.81 74 SER A CA 1
ATOM 598 C C . SER A 1 74 ? 2.506 1.610 9.269 1.00 93.81 74 SER A C 1
ATOM 600 O O . SER A 1 74 ? 2.651 0.498 9.775 1.00 93.81 74 SER A O 1
ATOM 602 N N . ASN A 1 75 ? 1.830 2.581 9.889 1.00 95.75 75 ASN A N 1
ATOM 603 C CA . ASN A 1 75 ? 1.191 2.442 11.192 1.00 95.75 75 ASN A CA 1
ATOM 604 C C . ASN A 1 75 ? 0.012 3.410 11.342 1.00 95.75 75 ASN A C 1
ATOM 606 O O . ASN A 1 75 ? -0.067 4.429 10.659 1.00 95.75 75 ASN A O 1
ATOM 610 N N . VAL A 1 76 ? -0.870 3.100 12.290 1.00 95.62 76 VAL A N 1
ATOM 611 C CA . VAL A 1 76 ? -1.914 4.003 12.770 1.00 95.62 76 VAL A CA 1
ATOM 612 C C . VAL A 1 76 ? -1.906 3.982 14.296 1.00 95.62 76 VAL A C 1
ATOM 614 O O . VAL A 1 76 ? -1.779 2.920 14.904 1.00 95.62 76 VAL A O 1
ATOM 617 N N . THR A 1 77 ? -2.032 5.154 14.919 1.00 95.88 77 THR A N 1
ATOM 618 C CA . THR A 1 77 ? -2.180 5.288 16.375 1.00 95.88 77 THR A CA 1
ATOM 619 C C . THR A 1 77 ? -3.581 5.792 16.677 1.00 95.88 77 THR A C 1
ATOM 621 O O . THR A 1 77 ? -3.982 6.841 16.176 1.00 95.88 77 THR A O 1
ATOM 624 N N . LEU A 1 78 ? -4.327 5.049 17.491 1.00 96.00 78 LEU A N 1
ATOM 625 C CA . LEU A 1 78 ? -5.706 5.370 17.850 1.00 96.00 78 LEU A CA 1
ATOM 626 C C . LEU A 1 78 ? -5.853 5.412 19.367 1.00 96.00 78 LEU A C 1
ATOM 628 O O . LEU A 1 78 ? -5.278 4.589 20.077 1.00 96.00 78 LEU A O 1
ATOM 632 N N . GLY A 1 79 ? -6.649 6.361 19.857 1.00 95.44 79 GLY A N 1
ATOM 633 C CA . GLY A 1 79 ? -7.034 6.396 21.264 1.00 95.44 79 GLY A CA 1
ATOM 634 C C . GLY A 1 79 ? -7.972 5.242 21.616 1.00 95.44 79 GLY A C 1
ATOM 635 O O . GLY A 1 79 ? -8.719 4.751 20.766 1.00 95.44 79 GLY A O 1
ATOM 636 N N . ILE A 1 80 ? -7.967 4.843 22.885 1.00 93.81 80 ILE A N 1
ATOM 637 C CA . ILE A 1 80 ? -8.970 3.949 23.463 1.00 93.81 80 ILE A CA 1
ATOM 638 C C . ILE A 1 80 ? -9.636 4.699 24.610 1.00 93.81 80 ILE A C 1
ATOM 640 O O . ILE A 1 80 ? -8.956 5.223 25.490 1.00 93.81 80 ILE A O 1
ATOM 644 N N . LYS A 1 81 ? -10.967 4.763 24.596 1.00 91.69 81 LYS A N 1
ATOM 645 C CA . LYS A 1 81 ? -11.765 5.405 25.642 1.00 91.69 81 LYS A CA 1
ATOM 646 C C . LYS A 1 81 ? -12.961 4.528 25.984 1.00 91.69 81 LYS A C 1
ATOM 648 O O . LYS A 1 81 ? -13.651 4.057 25.084 1.00 91.69 81 LYS A O 1
ATOM 653 N N . ASP A 1 82 ? -13.187 4.296 27.277 1.00 91.25 82 ASP A N 1
ATOM 654 C CA . ASP A 1 82 ? -14.279 3.454 27.789 1.00 91.25 82 ASP A CA 1
ATOM 655 C C . ASP A 1 82 ? -14.300 2.053 27.139 1.00 91.25 82 ASP A C 1
ATOM 657 O O . ASP A 1 82 ? -15.346 1.537 26.743 1.00 91.25 82 ASP A O 1
ATOM 661 N N . GLY A 1 83 ? -13.110 1.465 26.950 1.00 89.25 83 GLY A N 1
ATOM 662 C CA . GLY A 1 83 ? -12.926 0.159 26.304 1.00 89.25 83 GLY A CA 1
ATOM 663 C C . GLY A 1 83 ? -13.185 0.137 24.792 1.00 89.25 83 GLY A C 1
ATOM 664 O O . GLY A 1 83 ? -13.239 -0.940 24.203 1.00 89.25 83 GLY A O 1
ATOM 665 N N . ARG A 1 84 ? -13.357 1.298 24.145 1.00 91.12 84 ARG A N 1
ATOM 666 C CA . ARG A 1 84 ? -13.647 1.408 22.709 1.00 91.12 84 ARG A CA 1
ATOM 667 C C . ARG A 1 84 ? -12.539 2.139 21.966 1.00 91.12 84 ARG A C 1
ATOM 669 O O . ARG A 1 84 ? -12.043 3.167 22.423 1.00 91.12 84 ARG A O 1
ATOM 676 N N . LEU A 1 85 ? -12.193 1.620 20.793 1.00 94.12 85 LEU A N 1
ATOM 677 C CA . LEU A 1 85 ? -11.254 2.256 19.877 1.00 94.12 85 LEU A CA 1
ATOM 678 C C . LEU A 1 85 ? -11.859 3.548 19.308 1.00 94.12 85 LEU A C 1
ATOM 680 O O . LEU A 1 85 ? -13.031 3.593 18.941 1.00 94.12 85 LEU A O 1
ATOM 684 N N . MET A 1 86 ? -11.059 4.604 19.217 1.00 95.38 86 MET A N 1
ATOM 685 C CA . MET A 1 86 ? -11.478 5.907 18.699 1.00 95.38 86 MET A CA 1
ATOM 686 C C . MET A 1 86 ? -11.251 6.016 17.184 1.00 95.38 86 MET A C 1
ATOM 688 O O . MET A 1 86 ? -10.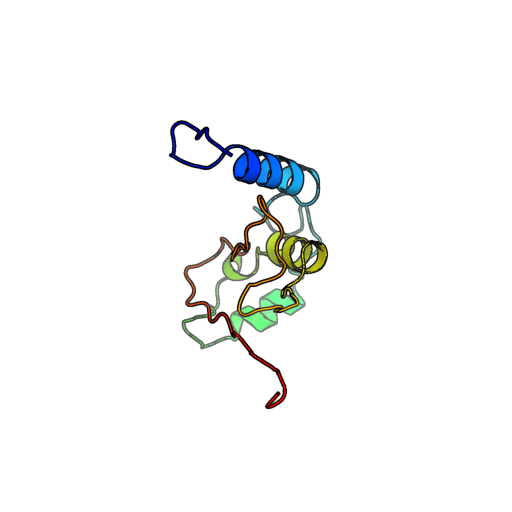549 6.908 16.719 1.00 95.38 86 MET A O 1
ATOM 692 N N . ASN A 1 87 ? -11.840 5.112 16.400 1.00 93.88 87 ASN A N 1
ATOM 693 C CA . ASN A 1 87 ? -11.782 5.122 14.930 1.00 93.88 87 ASN A CA 1
ATOM 694 C C . ASN A 1 87 ? -13.012 5.773 14.262 1.00 93.88 87 ASN A C 1
ATOM 696 O O . ASN A 1 87 ? -13.056 5.878 13.041 1.00 93.88 87 ASN A O 1
ATOM 700 N N . GLY A 1 88 ? -13.998 6.230 15.041 1.00 91.88 88 GLY A N 1
ATOM 701 C CA . GLY A 1 88 ? -15.249 6.808 14.532 1.00 91.88 88 GLY A CA 1
ATOM 702 C C . GLY A 1 88 ? -16.287 5.753 14.125 1.00 91.88 88 GLY A C 1
ATOM 703 O O . GLY A 1 88 ? -15.970 4.579 13.962 1.00 91.88 88 GLY A O 1
ATOM 704 N N . SER A 1 89 ? -17.551 6.161 13.965 1.00 89.75 89 SER A N 1
ATOM 705 C CA . SER A 1 89 ? -18.677 5.241 13.699 1.00 89.75 89 SER A CA 1
ATOM 706 C C . SER A 1 89 ? -18.643 4.575 12.321 1.00 89.75 89 SER A C 1
ATOM 708 O O . SER A 1 89 ? -19.305 3.562 12.118 1.00 89.75 89 SER A O 1
ATOM 710 N N . VAL A 1 90 ? -17.889 5.149 11.384 1.00 90.44 90 VAL A N 1
ATOM 711 C CA . VAL A 1 90 ? -17.754 4.682 9.995 1.00 90.44 90 VAL A CA 1
ATOM 712 C C . VAL A 1 90 ? -16.291 4.462 9.594 1.00 90.44 90 VAL A C 1
ATOM 714 O O . VAL A 1 90 ? -15.986 4.335 8.412 1.00 90.44 90 VAL A O 1
ATOM 717 N N . GLY A 1 91 ? -15.366 4.450 10.560 1.00 90.00 91 GLY A N 1
ATOM 718 C CA . GLY A 1 91 ? -13.945 4.228 10.296 1.00 90.00 91 GLY A CA 1
ATOM 719 C C . GLY A 1 91 ? -13.570 2.752 10.335 1.00 90.00 91 GLY A C 1
ATOM 720 O O . GLY A 1 91 ? -14.126 1.962 11.095 1.00 90.00 91 GLY A O 1
ATOM 721 N N . SER A 1 92 ? -12.588 2.368 9.529 1.00 90.81 92 SER A N 1
ATOM 722 C CA . SER A 1 92 ? -12.048 1.007 9.467 1.00 90.81 92 SER A CA 1
ATOM 723 C C . SER A 1 92 ? -10.527 1.059 9.387 1.00 90.81 92 SER A C 1
ATOM 725 O O . SER A 1 92 ? -9.959 2.054 8.941 1.00 90.81 92 SER A O 1
ATOM 727 N N . ILE A 1 93 ? -9.876 -0.003 9.855 1.00 93.38 93 ILE A N 1
ATOM 728 C CA . ILE A 1 93 ? -8.422 -0.154 9.805 1.00 93.38 93 ILE A CA 1
ATOM 729 C C . ILE A 1 93 ? -8.123 -1.237 8.785 1.00 93.38 93 ILE A C 1
ATOM 731 O O . ILE A 1 93 ? -8.671 -2.334 8.877 1.00 93.38 93 ILE A O 1
ATOM 735 N N . TYR A 1 94 ? -7.246 -0.925 7.839 1.00 93.19 94 TYR A N 1
ATOM 736 C CA . TYR A 1 94 ? -6.865 -1.830 6.767 1.00 93.19 94 TYR A CA 1
ATOM 737 C C . TYR A 1 94 ? -5.391 -2.185 6.891 1.00 93.19 94 TYR A C 1
ATOM 739 O O . TYR A 1 94 ? -4.545 -1.326 7.139 1.00 93.19 94 TYR A O 1
ATOM 747 N N . PHE A 1 95 ? -5.094 -3.462 6.687 1.00 94.25 95 PHE A N 1
ATOM 748 C CA . PHE A 1 95 ? -3.762 -3.893 6.304 1.00 94.25 95 PHE A CA 1
ATOM 749 C C . PHE A 1 95 ? -3.701 -3.900 4.777 1.00 94.25 95 PHE A C 1
ATOM 751 O O . PHE A 1 95 ? -4.581 -4.474 4.139 1.00 94.25 95 PHE A O 1
ATOM 758 N N . VAL A 1 96 ? -2.675 -3.275 4.202 1.00 93.62 96 VAL A N 1
ATOM 759 C CA . VAL A 1 96 ? -2.494 -3.219 2.750 1.00 93.62 96 VAL A CA 1
ATOM 760 C C . VAL A 1 96 ? -1.088 -3.672 2.394 1.00 93.62 96 VAL A C 1
ATOM 762 O O . VAL A 1 96 ? -0.105 -3.233 2.995 1.00 93.62 96 VAL A O 1
ATOM 765 N N . ASP A 1 97 ? -1.002 -4.552 1.403 1.00 93.62 97 ASP A N 1
ATOM 766 C CA . ASP A 1 97 ? 0.253 -5.011 0.837 1.00 93.62 97 ASP A CA 1
ATOM 767 C C . ASP A 1 97 ? 0.426 -4.456 -0.581 1.00 93.62 97 ASP A C 1
ATOM 769 O O . ASP A 1 97 ? -0.248 -4.883 -1.515 1.00 93.62 97 ASP A O 1
ATOM 773 N N . PHE A 1 98 ? 1.339 -3.499 -0.745 1.00 95.19 98 PHE A N 1
ATOM 774 C CA . PHE A 1 98 ? 1.587 -2.881 -2.049 1.00 95.19 98 PHE A CA 1
ATOM 775 C C . PHE A 1 98 ? 2.609 -3.619 -2.922 1.00 95.19 98 PHE A C 1
ATOM 777 O O . PHE A 1 98 ? 2.731 -3.303 -4.100 1.00 95.19 98 PHE A O 1
ATOM 784 N N . ASP A 1 99 ? 3.372 -4.573 -2.386 1.00 94.75 99 ASP A N 1
ATOM 785 C CA . ASP A 1 99 ? 4.436 -5.232 -3.152 1.00 94.75 99 ASP A CA 1
ATOM 786 C C . ASP A 1 99 ? 3.904 -6.508 -3.789 1.00 94.75 99 ASP A C 1
ATOM 788 O O . ASP A 1 99 ? 3.849 -7.577 -3.182 1.00 94.75 99 ASP A O 1
ATOM 792 N N . GLN A 1 100 ? 3.531 -6.369 -5.051 1.00 91.12 100 GLN A N 1
ATOM 793 C CA . GLN A 1 100 ? 2.892 -7.422 -5.826 1.00 91.12 100 GLN A CA 1
ATOM 794 C C . GLN A 1 100 ? 3.902 -8.328 -6.544 1.00 91.12 100 GLN A C 1
ATOM 796 O O . GLN A 1 100 ? 3.510 -9.128 -7.392 1.00 91.12 100 GLN A O 1
ATOM 801 N N . THR A 1 101 ? 5.205 -8.194 -6.268 1.00 93.44 101 THR A N 1
ATOM 802 C CA . THR A 1 101 ? 6.230 -8.953 -7.000 1.00 93.44 101 THR A CA 1
ATOM 803 C C . THR A 1 101 ? 6.282 -10.416 -6.577 1.00 93.44 101 THR A C 1
ATOM 805 O O . THR A 1 101 ? 6.611 -11.271 -7.393 1.00 93.44 101 THR A O 1
ATOM 808 N N . ARG A 1 102 ? 5.956 -10.727 -5.319 1.00 91.00 102 ARG A N 1
ATOM 809 C CA . ARG A 1 102 ? 6.116 -12.065 -4.737 1.00 91.00 102 ARG A CA 1
ATOM 810 C C . ARG A 1 102 ? 5.184 -12.295 -3.555 1.00 91.00 102 ARG A C 1
ATOM 812 O O . ARG A 1 102 ? 4.812 -11.360 -2.850 1.00 91.00 102 ARG A O 1
ATOM 819 N N . GLU A 1 103 ? 4.919 -13.563 -3.269 1.00 90.31 103 GLU A N 1
ATOM 820 C CA . GLU A 1 103 ? 4.257 -13.966 -2.031 1.00 90.31 103 GLU A CA 1
ATOM 821 C C . GLU A 1 103 ? 5.157 -13.713 -0.813 1.00 90.31 103 GLU A C 1
ATOM 823 O O . GLU A 1 103 ? 6.392 -13.815 -0.876 1.00 90.31 103 GLU A O 1
ATOM 828 N N . ARG A 1 104 ? 4.539 -13.321 0.306 1.00 88.56 104 ARG A N 1
ATOM 829 C CA . ARG A 1 104 ? 5.267 -12.907 1.501 1.00 88.56 104 ARG A CA 1
ATOM 830 C C . ARG A 1 104 ? 4.415 -13.006 2.764 1.00 88.56 104 ARG A C 1
ATOM 832 O O . ARG A 1 104 ? 3.306 -12.494 2.818 1.00 88.56 104 ARG A O 1
ATOM 839 N N . ASN A 1 105 ? 4.986 -13.580 3.822 1.00 89.88 105 ASN A N 1
ATOM 840 C CA . ASN A 1 105 ? 4.373 -13.565 5.151 1.00 89.88 105 ASN A CA 1
ATOM 841 C C . ASN A 1 105 ? 4.544 -12.188 5.797 1.00 89.88 105 ASN A C 1
ATOM 843 O O . ASN A 1 105 ? 5.653 -11.648 5.839 1.00 89.88 105 ASN A O 1
ATOM 847 N N . ARG A 1 106 ? 3.454 -11.599 6.289 1.00 90.56 106 ARG A N 1
ATOM 848 C CA . ARG A 1 106 ? 3.431 -10.259 6.892 1.00 90.56 106 ARG A CA 1
ATOM 849 C C . ARG A 1 106 ? 3.080 -10.354 8.370 1.00 90.56 106 ARG A C 1
ATOM 851 O O . ARG A 1 106 ? 2.241 -11.153 8.764 1.00 90.56 106 ARG A O 1
ATOM 858 N N . ILE A 1 107 ? 3.755 -9.540 9.178 1.00 93.00 107 ILE A N 1
ATOM 859 C CA . ILE A 1 107 ? 3.527 -9.448 10.620 1.00 93.00 107 ILE A CA 1
ATOM 860 C C . ILE A 1 107 ? 2.983 -8.052 10.897 1.00 93.00 107 ILE A C 1
ATOM 862 O O . ILE A 1 107 ? 3.650 -7.060 10.604 1.00 93.00 107 ILE A O 1
ATOM 866 N N . VAL A 1 108 ? 1.781 -7.987 11.464 1.00 95.19 108 VAL A N 1
ATOM 867 C CA . VAL A 1 108 ? 1.197 -6.754 11.996 1.00 95.19 108 VAL A CA 1
ATOM 868 C C . VAL A 1 108 ? 1.374 -6.783 13.506 1.00 95.19 108 VAL A C 1
ATOM 870 O O . VAL A 1 108 ? 0.863 -7.677 14.177 1.00 95.19 108 VAL A O 1
ATOM 873 N N . ASN A 1 109 ? 2.117 -5.816 14.037 1.00 96.44 109 ASN A N 1
ATOM 874 C CA . ASN A 1 109 ? 2.312 -5.681 15.475 1.00 96.44 109 ASN A CA 1
ATOM 875 C C . ASN A 1 109 ? 1.239 -4.761 16.053 1.00 96.44 109 ASN A C 1
ATOM 877 O O . ASN A 1 109 ? 1.036 -3.655 15.554 1.00 96.44 109 ASN A O 1
ATOM 881 N N . ILE A 1 110 ? 0.586 -5.208 17.123 1.00 96.19 110 ILE A N 1
ATOM 882 C CA . ILE A 1 110 ? -0.400 -4.422 17.866 1.00 96.19 110 ILE A CA 1
ATOM 883 C C . ILE A 1 110 ? 0.165 -4.190 19.261 1.00 96.19 110 ILE A C 1
ATOM 885 O O . ILE A 1 110 ? 0.496 -5.141 19.966 1.00 96.19 110 ILE A O 1
ATOM 889 N N . ILE A 1 111 ? 0.278 -2.921 19.646 1.00 96.19 111 ILE A N 1
ATOM 890 C CA . ILE A 1 111 ? 0.741 -2.514 20.970 1.00 96.19 111 ILE A CA 1
ATOM 891 C C . ILE A 1 111 ? -0.403 -1.768 21.647 1.00 96.19 111 ILE A C 1
ATOM 893 O O . ILE A 1 111 ? -0.934 -0.802 21.104 1.00 96.19 111 ILE A O 1
ATOM 897 N N . LEU A 1 112 ? -0.772 -2.232 22.836 1.00 94.19 112 LEU A N 1
ATOM 898 C CA . LEU A 1 112 ? -1.749 -1.592 23.708 1.00 94.19 112 LEU A CA 1
ATOM 899 C C . LEU A 1 112 ? -0.980 -0.970 24.872 1.00 94.19 112 LEU A C 1
ATOM 901 O O . LEU A 1 112 ? -0.268 -1.675 25.585 1.00 94.19 112 LEU A O 1
ATOM 905 N N . VAL A 1 113 ? -1.103 0.345 25.034 1.00 94.06 113 VAL A N 1
ATOM 906 C CA . VAL A 1 113 ? -0.486 1.093 26.133 1.00 94.06 113 VAL A CA 1
ATOM 907 C C . VAL A 1 113 ? -1.589 1.828 26.878 1.00 94.06 113 VAL A C 1
ATOM 909 O O . VAL A 1 113 ? -2.413 2.503 26.263 1.00 94.06 113 VAL A O 1
ATOM 912 N N . GLY A 1 114 ? -1.602 1.687 28.196 1.00 91.06 114 GLY A N 1
ATOM 913 C CA . GLY A 1 114 ? -2.542 2.341 29.094 1.00 91.06 114 GLY A CA 1
ATOM 914 C C . GLY A 1 114 ? -2.053 2.224 30.532 1.00 91.06 114 GLY A C 1
ATOM 915 O O . GLY A 1 114 ? -1.097 1.496 30.797 1.00 91.06 114 GLY A O 1
ATOM 916 N N . ASP A 1 115 ? -2.717 2.939 31.433 1.00 87.31 115 ASP A N 1
ATOM 917 C CA . ASP A 1 115 ? -2.434 2.908 32.866 1.00 87.31 115 ASP A CA 1
ATOM 918 C C . ASP A 1 115 ? -3.562 2.189 33.615 1.00 87.31 115 ASP A C 1
ATOM 920 O O . ASP A 1 115 ? -4.714 2.195 33.171 1.00 87.31 115 ASP A O 1
ATOM 924 N N . ASP A 1 116 ? -3.238 1.630 34.782 1.00 75.31 116 ASP A N 1
ATOM 925 C CA . ASP A 1 116 ? -4.208 1.065 35.721 1.00 75.31 116 ASP A CA 1
ATOM 926 C C . ASP A 1 116 ? -5.033 2.199 36.361 1.00 75.31 116 ASP A C 1
ATOM 928 O O . ASP A 1 116 ? -4.681 2.733 37.417 1.00 75.31 116 ASP A O 1
ATOM 932 N N . LYS A 1 117 ? -6.123 2.615 35.716 1.00 57.62 117 LYS A N 1
ATOM 933 C CA . LYS A 1 117 ? -7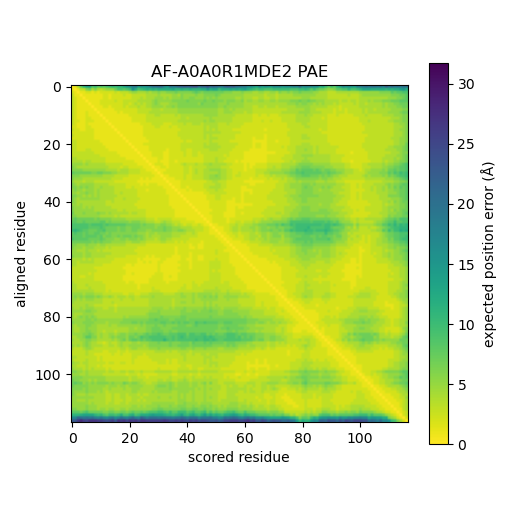.175 3.420 36.350 1.00 57.62 117 LYS A CA 1
ATOM 934 C C . LYS A 1 117 ? -8.552 2.854 36.067 1.00 57.62 117 LYS A C 1
ATOM 936 O O . LYS A 1 117 ? -8.852 2.608 34.879 1.00 57.62 117 LYS A O 1
#

Sequence (117 aa):
MHDTNYYGDDYLTVDIDHLLDRLVPRQTTENFPYLSPGPKHIAYGMKKTDPNYPAEKWSMLNTDAHIRADLLGSNVTLGIKDGRLMNGSVGSIYFVDFDQTRERNRIVNIILVGDDK